Protein AF-A0A1B3XTA7-F1 (afdb_monomer_lite)

InterPro domains:
  IPR029501 Bacterial EndoU nuclease [PF14436] (72-135)

Radius of gyration: 15.56 Å; chains: 1; bounding box: 42×35×41 Å

Structure (mmCIF, N/CA/C/O backbone):
data_AF-A0A1B3XTA7-F1
#
_entry.id   AF-A0A1B3XTA7-F1
#
loop_
_atom_site.group_PDB
_atom_site.id
_atom_site.type_symbol
_atom_site.label_atom_id
_atom_site.label_alt_id
_atom_site.label_comp_id
_atom_site.label_asym_id
_atom_site.label_entity_id
_atom_site.label_seq_id
_atom_site.pdbx_PDB_ins_code
_atom_site.Cartn_x
_atom_site.Cartn_y
_atom_site.Cartn_z
_atom_site.occupancy
_atom_site.B_iso_or_equiv
_atom_site.auth_seq_id
_atom_site.auth_comp_id
_atom_site.auth_asym_id
_atom_site.auth_atom_id
_atom_site.pdbx_PDB_model_num
ATOM 1 N N . MET A 1 1 ? 0.788 -21.344 -20.421 1.00 40.59 1 MET A N 1
ATOM 2 C CA . MET A 1 1 ? 2.032 -20.801 -19.820 1.00 40.59 1 MET A CA 1
ATOM 3 C C . MET A 1 1 ? 1.679 -19.723 -18.801 1.00 40.59 1 MET A C 1
ATOM 5 O O . MET A 1 1 ? 1.160 -18.679 -19.178 1.00 40.59 1 MET A O 1
ATOM 9 N N . GLY A 1 2 ? 1.876 -19.989 -17.508 1.0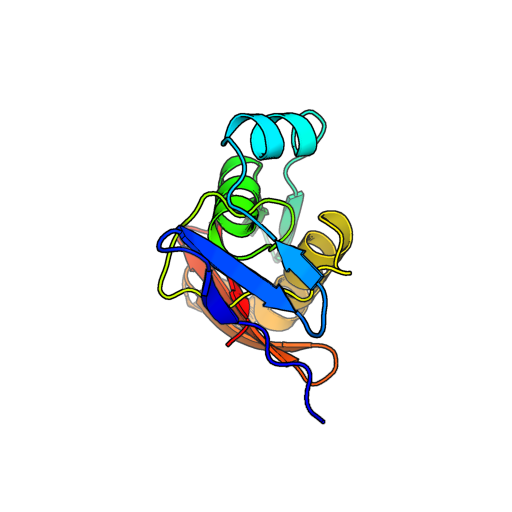0 48.78 2 GLY A N 1
ATOM 10 C CA . GLY A 1 2 ? 1.589 -19.018 -16.448 1.00 48.78 2 GLY A CA 1
ATOM 11 C C . GLY A 1 2 ? 2.576 -17.853 -16.493 1.00 48.78 2 GLY A C 1
ATOM 12 O O . GLY A 1 2 ? 3.784 -18.063 -16.583 1.00 48.78 2 GLY A O 1
ATOM 13 N N . ILE A 1 3 ? 2.079 -16.616 -16.454 1.00 60.66 3 ILE A N 1
ATOM 14 C CA . ILE A 1 3 ? 2.945 -15.437 -16.426 1.00 60.66 3 ILE A CA 1
ATOM 15 C C . ILE A 1 3 ? 3.628 -15.379 -15.054 1.00 60.66 3 ILE A C 1
ATOM 17 O O . ILE A 1 3 ? 3.025 -14.942 -14.074 1.00 60.66 3 ILE A O 1
ATOM 21 N N . VAL A 1 4 ? 4.879 -15.834 -14.982 1.00 59.88 4 VAL A N 1
ATOM 22 C CA . VAL A 1 4 ? 5.676 -15.780 -13.752 1.00 59.88 4 VAL A CA 1
ATOM 23 C C . VAL A 1 4 ? 6.111 -14.341 -13.513 1.00 59.88 4 VAL A C 1
ATOM 25 O O . VAL A 1 4 ? 6.691 -13.700 -14.391 1.00 59.88 4 VAL A O 1
ATOM 28 N N . LEU A 1 5 ? 5.817 -13.845 -12.317 1.00 76.56 5 LEU A N 1
ATOM 29 C CA . LEU A 1 5 ? 6.190 -12.518 -11.869 1.00 76.56 5 LEU A CA 1
ATOM 30 C C . LEU A 1 5 ? 7.183 -12.666 -10.713 1.00 76.56 5 LEU A C 1
ATOM 32 O O . LEU A 1 5 ? 6.791 -12.962 -9.587 1.00 76.56 5 LEU A O 1
ATOM 36 N N . ARG A 1 6 ? 8.476 -12.521 -11.011 1.00 77.12 6 ARG A N 1
ATOM 37 C CA . ARG A 1 6 ? 9.566 -12.703 -10.040 1.00 77.12 6 ARG A CA 1
ATOM 38 C C . ARG A 1 6 ? 10.726 -11.753 -10.321 1.00 77.12 6 ARG A C 1
ATOM 40 O O . ARG A 1 6 ? 10.894 -11.297 -11.457 1.00 77.12 6 ARG A O 1
ATOM 47 N N . VAL A 1 7 ? 11.523 -11.479 -9.293 1.00 80.00 7 VAL A N 1
ATOM 48 C CA . VAL A 1 7 ? 12.822 -10.815 -9.449 1.00 80.00 7 VAL A CA 1
ATOM 49 C C . VAL A 1 7 ? 13.811 -11.829 -10.037 1.00 80.00 7 VAL A C 1
ATOM 51 O O . VAL A 1 7 ? 13.849 -12.978 -9.607 1.00 80.00 7 VAL A O 1
ATOM 54 N N . VAL A 1 8 ? 14.562 -11.425 -11.059 1.00 82.25 8 VAL A N 1
ATOM 55 C CA . VAL A 1 8 ? 15.594 -12.212 -11.750 1.00 82.25 8 VAL A CA 1
ATOM 56 C C . VAL A 1 8 ? 16.848 -11.364 -11.946 1.00 82.25 8 VAL A C 1
ATOM 58 O O . VAL A 1 8 ? 16.763 -10.138 -11.996 1.00 82.25 8 VAL A O 1
ATOM 61 N N . LEU A 1 9 ? 18.006 -12.003 -12.102 1.00 82.50 9 LEU A N 1
ATOM 62 C CA . LEU A 1 9 ? 19.233 -11.330 -12.527 1.00 82.50 9 LEU A CA 1
ATOM 63 C C . LEU A 1 9 ? 19.312 -11.329 -14.059 1.00 82.50 9 LEU A C 1
ATOM 65 O O . LEU A 1 9 ? 19.175 -12.373 -14.691 1.00 82.50 9 LEU A O 1
ATOM 69 N N . ILE A 1 10 ? 19.523 -10.157 -14.659 1.00 77.38 10 ILE A N 1
ATOM 70 C CA . ILE A 1 10 ? 19.732 -9.981 -16.103 1.00 77.38 10 ILE A CA 1
ATOM 71 C C . ILE A 1 10 ? 21.034 -9.206 -16.279 1.00 77.38 10 ILE A C 1
ATOM 73 O O . ILE A 1 10 ? 21.125 -8.054 -15.851 1.00 77.38 10 ILE A O 1
ATOM 77 N N . GLY A 1 11 ? 22.055 -9.850 -16.854 1.00 77.12 11 GLY A N 1
ATOM 78 C CA . GLY A 1 11 ? 23.401 -9.270 -16.955 1.00 77.12 11 GLY A CA 1
ATOM 79 C C . GLY A 1 11 ? 23.962 -8.850 -15.589 1.00 77.12 11 GLY A C 1
ATOM 80 O O . GLY A 1 11 ? 24.468 -7.741 -15.445 1.00 77.12 11 GLY A O 1
ATOM 81 N N . GLY A 1 12 ? 23.742 -9.674 -14.555 1.00 81.81 12 GLY A N 1
ATOM 82 C CA . GLY A 1 12 ? 24.171 -9.408 -13.175 1.00 81.81 12 GLY A CA 1
ATOM 83 C C . GLY A 1 12 ? 23.349 -8.360 -12.411 1.00 81.81 12 GLY A C 1
ATOM 84 O O . GLY A 1 12 ? 23.619 -8.111 -11.240 1.00 81.81 12 GLY A O 1
ATOM 85 N N . LYS A 1 13 ? 22.328 -7.745 -13.026 1.00 84.94 13 LYS A N 1
ATOM 86 C CA . LYS A 1 13 ? 21.500 -6.707 -12.388 1.00 84.94 13 LYS A CA 1
ATOM 87 C C . LYS A 1 13 ? 20.094 -7.229 -12.079 1.00 84.94 13 LYS A C 1
ATOM 89 O O . LYS A 1 13 ? 19.486 -7.865 -12.941 1.00 84.94 13 LYS A O 1
ATOM 94 N N . PRO A 1 14 ? 19.535 -6.939 -10.890 1.00 88.06 14 PRO A N 1
ATOM 95 C CA . PRO A 1 14 ? 18.209 -7.417 -10.528 1.00 88.06 14 PRO A CA 1
ATOM 96 C C . PRO A 1 14 ? 17.125 -6.659 -11.315 1.00 88.06 14 PRO A C 1
ATOM 98 O O . PRO A 1 14 ? 17.161 -5.431 -11.449 1.00 88.06 14 PRO A O 1
ATOM 101 N N . ALA A 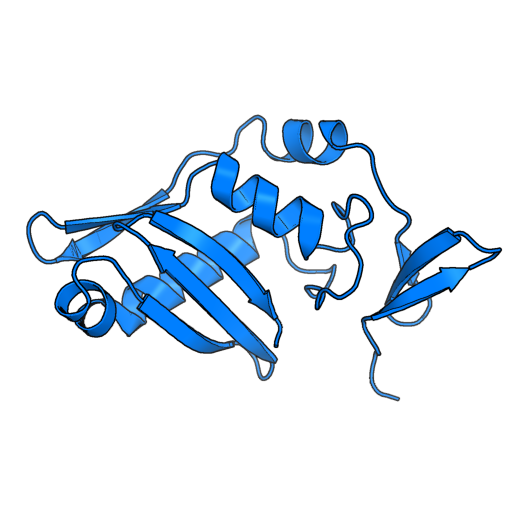1 15 ? 16.154 -7.403 -11.840 1.00 90.44 15 ALA A N 1
ATOM 102 C CA . ALA A 1 15 ? 15.035 -6.924 -12.645 1.00 90.44 15 ALA A CA 1
ATOM 103 C C . ALA A 1 15 ? 13.769 -7.746 -12.362 1.00 90.44 15 ALA A C 1
ATOM 105 O O . ALA A 1 15 ? 13.849 -8.931 -12.056 1.00 90.44 15 ALA A O 1
ATOM 106 N N . VAL A 1 16 ? 12.584 -7.152 -12.499 1.00 90.88 16 VAL A N 1
ATOM 107 C CA . VAL A 1 16 ? 11.315 -7.892 -12.411 1.00 90.88 16 VAL A CA 1
ATOM 108 C C . VAL A 1 16 ? 10.906 -8.346 -13.803 1.00 90.88 16 VAL A C 1
ATOM 110 O O . VAL A 1 16 ? 10.707 -7.516 -14.690 1.00 90.88 16 VAL A O 1
ATOM 113 N N . LYS A 1 17 ? 10.734 -9.654 -13.997 1.00 90.25 17 LYS A N 1
ATOM 114 C CA . LYS A 1 17 ? 10.216 -10.211 -15.253 1.00 90.25 17 LYS A CA 1
ATOM 115 C C . LYS A 1 17 ? 8.708 -10.440 -15.148 1.00 90.25 17 LYS A C 1
ATOM 117 O O . LYS A 1 17 ? 8.237 -10.981 -14.152 1.00 90.25 17 LYS A O 1
ATOM 122 N N . TYR A 1 18 ? 7.966 -10.034 -16.177 1.00 87.75 18 TYR A N 1
ATOM 123 C CA . TYR A 1 18 ? 6.535 -10.292 -16.351 1.00 87.75 18 TYR A CA 1
ATOM 124 C C . TYR A 1 18 ? 6.266 -10.720 -17.795 1.00 87.75 18 TYR A C 1
ATOM 126 O O . TYR A 1 18 ? 6.128 -9.885 -18.693 1.00 87.75 18 TYR A O 1
ATOM 134 N N . GLY A 1 19 ? 6.218 -12.030 -18.035 1.00 86.56 19 GLY A N 1
ATOM 135 C CA . GLY A 1 19 ? 6.155 -12.561 -19.399 1.00 86.56 19 GLY A CA 1
ATOM 136 C C . GLY A 1 19 ? 7.403 -12.145 -20.182 1.00 86.56 19 GLY A C 1
ATOM 137 O O . GLY A 1 19 ? 8.521 -12.392 -19.727 1.00 86.56 19 GLY A O 1
ATOM 138 N N . SER A 1 20 ? 7.220 -11.478 -21.322 1.00 86.62 20 SER A N 1
ATOM 139 C CA . SER A 1 20 ? 8.309 -10.891 -22.116 1.00 86.62 20 SER A CA 1
ATOM 140 C C . SER A 1 20 ? 8.788 -9.526 -21.602 1.00 86.62 20 SER A C 1
ATOM 142 O O . SER A 1 20 ? 9.858 -9.068 -21.996 1.00 86.62 20 SER A O 1
ATOM 144 N N . LYS A 1 21 ? 8.036 -8.865 -20.710 1.00 90.75 21 LYS A N 1
ATOM 145 C CA . LYS A 1 21 ? 8.395 -7.536 -20.194 1.00 90.75 21 LYS A CA 1
ATOM 146 C C . LYS A 1 21 ? 9.399 -7.635 -19.051 1.00 90.75 21 LYS A C 1
ATOM 148 O O . LYS A 1 21 ? 9.267 -8.473 -18.158 1.00 90.75 21 LYS A O 1
ATOM 153 N N . ILE A 1 22 ? 10.362 -6.718 -19.056 1.00 92.19 22 ILE A N 1
ATOM 154 C CA . ILE A 1 22 ? 11.385 -6.565 -18.022 1.00 92.19 22 ILE A CA 1
ATOM 155 C C . ILE A 1 22 ? 11.238 -5.174 -17.405 1.00 92.19 22 ILE A C 1
ATOM 157 O O . ILE A 1 22 ? 11.253 -4.172 -18.116 1.00 92.19 22 ILE A O 1
ATOM 161 N N . TYR A 1 23 ? 11.136 -5.112 -16.081 1.00 94.25 23 TYR A N 1
ATOM 162 C CA . TYR A 1 23 ? 11.138 -3.871 -15.313 1.00 94.25 23 TYR A CA 1
ATOM 163 C C . TYR A 1 23 ? 12.452 -3.764 -14.540 1.00 94.25 23 TYR A C 1
ATOM 165 O O . TYR A 1 23 ? 12.745 -4.583 -13.667 1.00 94.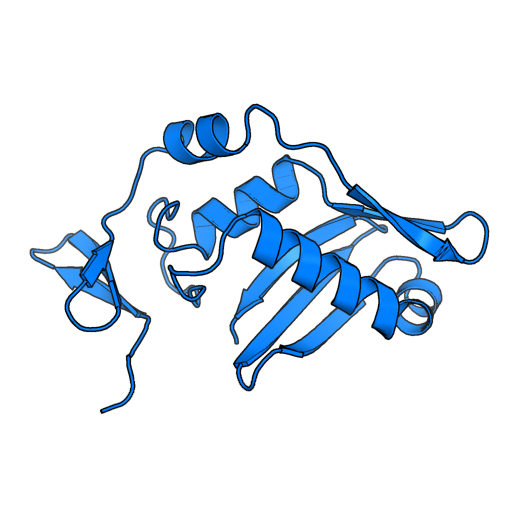25 23 TYR A O 1
ATOM 173 N N . LYS A 1 24 ? 13.262 -2.762 -14.881 1.00 94.50 24 LYS A N 1
ATOM 174 C CA . LYS A 1 24 ? 14.507 -2.448 -14.168 1.00 94.50 24 LYS A CA 1
ATOM 175 C C . LYS A 1 24 ? 14.194 -1.630 -12.914 1.00 94.50 24 LYS A C 1
ATOM 177 O O . LYS A 1 24 ? 13.137 -1.007 -12.831 1.00 94.50 24 LYS A O 1
ATOM 182 N N . LYS A 1 25 ? 15.127 -1.606 -11.957 1.00 95.19 25 LYS A N 1
ATOM 183 C CA . LYS A 1 25 ? 15.017 -0.708 -10.800 1.00 95.19 25 LYS A CA 1
ATOM 184 C C . LYS A 1 25 ? 14.894 0.750 -11.260 1.00 95.19 25 LYS A C 1
ATOM 186 O O . LYS A 1 25 ? 15.596 1.161 -12.184 1.00 95.19 25 LYS A O 1
ATOM 191 N N . VAL A 1 26 ? 14.049 1.524 -10.587 1.00 96.44 26 VAL A N 1
ATOM 192 C CA . VAL A 1 26 ? 13.894 2.968 -10.819 1.00 96.44 26 VAL A CA 1
ATOM 193 C C . VAL A 1 26 ? 14.385 3.783 -9.616 1.00 96.44 26 VAL A C 1
ATOM 195 O O . VAL A 1 26 ? 14.405 3.269 -8.494 1.00 96.44 26 VAL A O 1
ATOM 198 N N . PRO A 1 27 ? 14.771 5.059 -9.798 1.00 97.19 27 PRO A N 1
ATOM 199 C CA . PRO A 1 27 ? 15.079 5.951 -8.682 1.00 97.19 27 PRO A CA 1
ATOM 200 C C . PRO A 1 27 ? 13.860 6.189 -7.780 1.00 97.19 27 PRO A C 1
ATOM 202 O O . PRO A 1 27 ? 12.734 6.288 -8.274 1.00 97.19 27 PRO A O 1
ATOM 205 N N . LYS A 1 28 ? 14.083 6.391 -6.472 1.00 96.44 28 LYS A N 1
ATOM 206 C CA . LYS A 1 28 ? 13.019 6.726 -5.498 1.00 96.44 28 LYS A CA 1
ATOM 207 C C . LYS A 1 28 ? 12.227 7.986 -5.880 1.00 96.44 28 LYS A C 1
ATOM 209 O O . LYS A 1 28 ? 11.044 8.087 -5.557 1.00 96.44 28 LYS A O 1
ATOM 214 N N . SER A 1 29 ? 12.850 8.933 -6.588 1.00 97.44 29 SER A N 1
ATOM 215 C CA . SER A 1 29 ? 12.186 10.137 -7.107 1.00 97.44 29 SER A CA 1
ATOM 216 C C . SER A 1 29 ? 11.037 9.805 -8.062 1.00 97.44 29 SER A C 1
ATOM 218 O O . SER A 1 29 ? 10.012 10.474 -8.011 1.00 97.44 29 SER A O 1
ATOM 220 N N . THR A 1 30 ? 11.134 8.720 -8.838 1.00 97.94 30 THR A N 1
ATOM 221 C CA . THR A 1 30 ? 10.047 8.229 -9.707 1.00 97.94 30 THR A CA 1
ATOM 222 C C . THR A 1 30 ? 8.772 7.970 -8.906 1.00 97.94 30 THR A C 1
ATOM 224 O O . THR A 1 30 ? 7.679 8.356 -9.317 1.00 97.94 30 THR A O 1
ATOM 227 N N . VAL A 1 31 ? 8.910 7.359 -7.725 1.00 97.62 31 VAL A N 1
ATOM 228 C CA . VAL A 1 31 ? 7.774 7.041 -6.850 1.00 97.62 31 VAL A CA 1
ATOM 229 C C . VAL A 1 31 ? 7.257 8.292 -6.149 1.00 97.62 31 VAL A C 1
ATOM 231 O O . VAL A 1 31 ? 6.048 8.510 -6.097 1.00 97.62 31 VAL A O 1
ATOM 234 N N . THR A 1 32 ? 8.156 9.150 -5.656 1.00 97.69 32 THR A N 1
ATOM 235 C CA . THR A 1 32 ? 7.775 10.443 -5.065 1.00 97.69 32 THR A CA 1
ATOM 236 C C . THR A 1 32 ? 6.982 11.294 -6.065 1.00 97.69 32 THR A C 1
ATOM 238 O O . THR A 1 32 ? 5.930 11.823 -5.708 1.00 97.69 32 THR A O 1
ATOM 241 N N . ASN A 1 33 ? 7.423 11.355 -7.324 1.00 98.00 33 ASN A N 1
ATOM 242 C CA . ASN A 1 33 ? 6.758 12.097 -8.395 1.00 98.00 33 ASN A CA 1
ATOM 243 C C . ASN A 1 33 ? 5.394 11.489 -8.744 1.00 98.00 33 ASN A C 1
ATOM 245 O O . ASN A 1 33 ? 4.415 12.223 -8.865 1.00 98.00 33 ASN A O 1
ATOM 249 N N . ALA A 1 34 ? 5.294 10.157 -8.827 1.00 97.81 34 ALA A N 1
ATOM 250 C CA . ALA A 1 34 ? 4.018 9.468 -9.044 1.00 97.81 34 ALA A CA 1
ATOM 251 C C . ALA A 1 34 ? 3.008 9.720 -7.908 1.00 97.81 34 ALA A C 1
ATOM 253 O O . ALA A 1 34 ? 1.800 9.754 -8.138 1.00 97.81 34 ALA A O 1
ATOM 254 N N . LEU A 1 35 ? 3.498 9.945 -6.686 1.00 98.25 35 LEU A N 1
ATOM 255 C CA . LEU A 1 35 ? 2.689 10.243 -5.506 1.00 98.25 35 LEU A CA 1
ATOM 256 C C . LEU A 1 35 ? 2.593 11.740 -5.183 1.00 98.25 35 LEU A C 1
ATOM 258 O O . LEU A 1 35 ? 2.086 12.087 -4.111 1.00 98.25 35 LEU A O 1
ATOM 262 N N . LYS A 1 36 ? 3.029 12.646 -6.071 1.00 97.31 36 LYS A N 1
ATOM 263 C CA . LYS A 1 36 ? 3.037 14.098 -5.795 1.00 97.31 36 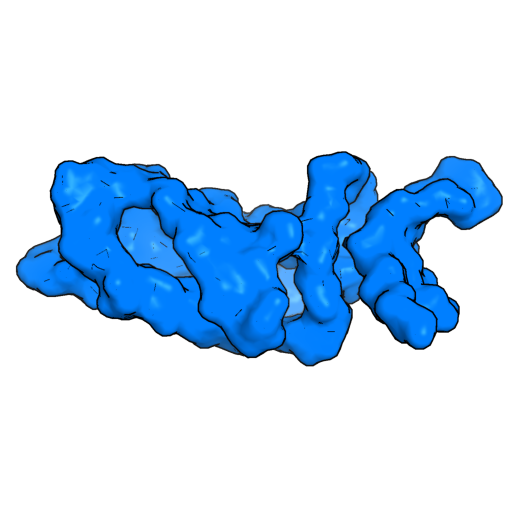LYS A CA 1
ATOM 264 C C . LYS A 1 36 ? 1.668 14.600 -5.324 1.00 97.31 36 LYS A C 1
ATOM 266 O O . LYS A 1 36 ? 1.563 15.195 -4.252 1.00 97.31 36 LYS A O 1
ATOM 271 N N . ASN A 1 37 ? 0.614 14.179 -6.022 1.00 96.38 37 ASN A N 1
ATOM 272 C CA . ASN A 1 37 ? -0.771 14.568 -5.759 1.00 96.38 37 ASN A CA 1
ATOM 273 C C . ASN A 1 37 ? -1.554 13.528 -4.945 1.00 96.38 37 ASN A C 1
ATOM 275 O O . ASN A 1 37 ? -2.755 13.695 -4.741 1.00 96.38 37 ASN A O 1
ATOM 279 N N . PHE A 1 38 ? -0.900 12.465 -4.466 1.00 97.69 38 PHE A N 1
ATOM 280 C CA . PHE A 1 38 ? -1.566 11.431 -3.680 1.00 97.69 38 PHE A CA 1
ATOM 281 C C . PHE A 1 38 ? -2.138 12.026 -2.391 1.00 97.69 38 PHE A C 1
ATOM 283 O O . PHE A 1 38 ? -1.413 12.650 -1.607 1.00 97.69 38 PHE A O 1
ATOM 290 N N . LYS A 1 39 ? -3.435 11.810 -2.173 1.00 97.00 39 LYS A N 1
ATOM 291 C CA . LYS A 1 39 ? -4.150 12.235 -0.971 1.00 97.00 39 LYS A CA 1
ATOM 292 C C . LYS A 1 39 ? -4.330 11.036 -0.054 1.00 97.00 39 LYS A C 1
ATOM 294 O O . LYS A 1 39 ? -4.793 9.985 -0.482 1.00 97.00 39 LYS A O 1
ATOM 299 N N . SER A 1 40 ? -3.972 11.208 1.214 1.00 97.56 40 SER A N 1
ATOM 300 C CA . SER A 1 40 ? -4.167 10.170 2.220 1.00 97.56 40 SER A CA 1
ATOM 301 C C . SER A 1 40 ? -5.648 9.804 2.339 1.00 97.56 40 SER A C 1
ATOM 303 O O . SER A 1 40 ? -6.514 10.680 2.370 1.00 97.56 40 SER A O 1
ATOM 305 N N . LYS A 1 41 ? -5.941 8.510 2.461 1.00 98.06 41 LYS A N 1
ATOM 306 C CA . LYS A 1 41 ? -7.297 7.988 2.629 1.00 98.06 41 LYS A CA 1
ATOM 307 C C . LYS A 1 41 ? -7.521 7.586 4.082 1.00 98.06 41 LYS A C 1
ATOM 309 O O . LYS A 1 41 ? -6.802 6.749 4.624 1.00 98.06 41 LYS A O 1
ATOM 314 N N . LYS A 1 42 ? -8.549 8.166 4.701 1.00 98.12 42 LYS A N 1
ATOM 315 C CA . LYS A 1 42 ? -9.078 7.736 6.001 1.00 98.12 42 LYS A CA 1
ATOM 316 C C . LYS A 1 42 ? -10.310 6.864 5.755 1.00 98.12 42 LYS A C 1
ATOM 318 O O . LYS A 1 42 ? -11.219 7.278 5.040 1.00 98.12 42 LYS A O 1
ATOM 323 N N . MET A 1 43 ? -10.329 5.663 6.318 1.00 98.19 43 MET A N 1
ATOM 324 C CA . MET A 1 43 ? -11.411 4.687 6.173 1.00 98.19 43 MET A CA 1
ATOM 325 C C . MET A 1 43 ? -12.076 4.495 7.531 1.00 98.19 43 MET A C 1
ATOM 327 O O . MET A 1 43 ? -11.428 4.030 8.468 1.00 98.19 43 MET A O 1
ATOM 331 N N . SER A 1 44 ? -13.349 4.871 7.655 1.00 96.81 44 SER A N 1
ATOM 332 C CA . SER A 1 44 ? -14.099 4.638 8.891 1.00 96.81 44 SER A CA 1
ATOM 333 C C . SER A 1 44 ? -14.333 3.143 9.089 1.00 96.81 44 SER A C 1
ATOM 335 O O . SER A 1 44 ? -14.784 2.449 8.171 1.00 96.81 44 SER A O 1
ATOM 337 N N . ILE A 1 45 ? -14.041 2.656 10.294 1.00 96.56 45 ILE A N 1
ATOM 338 C CA . ILE A 1 45 ? -14.328 1.273 10.693 1.00 96.56 45 ILE A CA 1
ATOM 339 C C . ILE A 1 45 ? -15.444 1.193 11.747 1.00 96.56 45 ILE A C 1
ATOM 341 O O . ILE A 1 45 ? -15.699 0.118 12.280 1.00 96.56 45 ILE A O 1
ATOM 345 N N . GLY A 1 46 ? -16.147 2.306 11.994 1.00 91.88 46 GLY A N 1
ATOM 346 C CA . GLY A 1 46 ? -17.239 2.434 12.965 1.00 91.88 46 GLY A CA 1
ATOM 347 C C . GLY A 1 46 ? -16.808 3.128 14.262 1.00 91.88 46 GLY A C 1
ATOM 348 O O . GLY A 1 46 ? -15.668 2.979 14.707 1.00 91.88 46 GLY A O 1
ATOM 349 N N . GLY A 1 47 ? -17.735 3.872 14.875 1.00 87.94 47 GLY A N 1
ATOM 350 C CA . GLY A 1 47 ? -17.439 4.761 16.004 1.00 87.94 47 GLY A CA 1
ATOM 351 C C . GLY A 1 47 ? -16.463 5.878 15.612 1.00 87.94 47 GLY A C 1
ATOM 352 O O . GLY A 1 47 ? -16.500 6.386 14.490 1.00 87.94 47 GLY A O 1
ATOM 353 N N . SER A 1 48 ? -15.549 6.233 16.517 1.00 90.44 48 SER A N 1
ATOM 354 C CA . SER A 1 48 ? -14.496 7.234 16.281 1.00 90.44 48 SER A CA 1
ATOM 355 C C . SER A 1 48 ? -13.284 6.694 15.499 1.00 90.44 48 SER A C 1
ATOM 357 O O . SER A 1 48 ? -12.513 7.485 14.941 1.00 90.44 48 SER A O 1
ATOM 359 N N . ASN A 1 49 ? -13.145 5.366 15.390 1.00 94.44 49 ASN A N 1
ATOM 360 C CA . ASN A 1 49 ? -11.972 4.692 14.831 1.00 94.44 49 ASN A CA 1
ATOM 361 C C . ASN A 1 49 ? -11.885 4.803 13.300 1.00 94.44 49 ASN A C 1
ATOM 363 O O . ASN A 1 49 ? -12.843 4.541 12.563 1.00 94.44 49 ASN A O 1
ATOM 367 N N . LYS A 1 50 ? -10.689 5.141 12.804 1.00 97.94 50 LYS A N 1
ATOM 368 C CA . LYS A 1 50 ? -10.396 5.290 11.371 1.00 97.94 50 LYS A CA 1
ATOM 369 C C . LYS A 1 50 ? -9.059 4.649 11.034 1.00 97.94 50 LYS A C 1
ATOM 371 O O . LYS A 1 50 ? -8.086 4.882 11.737 1.00 97.94 50 LYS A O 1
ATOM 376 N N . VAL A 1 51 ? -8.997 3.917 9.925 1.00 98.62 51 VAL A N 1
ATOM 377 C CA . VAL A 1 51 ? -7.740 3.399 9.372 1.00 98.62 51 VAL A CA 1
ATOM 378 C C . VAL A 1 51 ? -7.166 4.390 8.363 1.00 98.62 51 VAL A C 1
ATOM 380 O O . VAL A 1 51 ? -7.886 4.867 7.484 1.00 98.62 51 VAL A O 1
ATOM 383 N N . LEU A 1 52 ? -5.872 4.685 8.464 1.00 98.69 52 LEU A N 1
ATOM 384 C CA . LEU A 1 52 ? -5.158 5.616 7.596 1.00 98.69 52 LEU A CA 1
ATOM 385 C C . LEU A 1 52 ? -4.276 4.879 6.579 1.00 98.69 52 LEU A C 1
ATOM 387 O O . LEU A 1 52 ? -3.358 4.149 6.953 1.00 98.69 52 LEU A O 1
ATOM 391 N N . LEU A 1 53 ? -4.505 5.150 5.296 1.00 98.75 53 LEU A N 1
ATOM 392 C CA . LEU A 1 53 ? -3.547 4.921 4.217 1.00 98.75 53 LEU A CA 1
ATOM 393 C C . LEU A 1 53 ? -2.962 6.274 3.814 1.00 98.75 53 LEU A C 1
ATOM 395 O O . LEU A 1 53 ? -3.660 7.103 3.233 1.00 98.75 53 LEU A O 1
ATOM 399 N N . ASP A 1 54 ? -1.696 6.515 4.127 1.00 98.31 54 ASP A N 1
ATOM 400 C CA . ASP A 1 54 ? -1.031 7.769 3.793 1.00 98.31 54 ASP A CA 1
ATOM 401 C C . ASP A 1 54 ? -0.005 7.616 2.663 1.00 98.31 54 ASP A C 1
ATOM 403 O O . ASP A 1 54 ? 0.264 6.520 2.162 1.00 98.31 54 ASP A O 1
ATOM 407 N N . LYS A 1 55 ? 0.577 8.748 2.253 1.00 98.19 55 LYS A N 1
ATOM 408 C CA . LYS A 1 55 ? 1.558 8.796 1.163 1.00 98.19 55 LYS A CA 1
ATOM 409 C C . LYS A 1 55 ? 2.790 7.929 1.444 1.00 98.19 55 LYS A C 1
ATOM 411 O O . LYS A 1 55 ? 3.289 7.286 0.528 1.00 98.19 55 LYS A O 1
ATOM 416 N N . SER A 1 56 ? 3.269 7.892 2.689 1.00 98.00 56 SER A N 1
ATOM 417 C CA . SER A 1 56 ? 4.444 7.096 3.069 1.00 98.00 56 SER A CA 1
ATOM 418 C C . SER A 1 56 ? 4.171 5.590 2.966 1.00 98.00 56 SER A C 1
ATOM 420 O O . SER A 1 56 ? 4.970 4.858 2.380 1.00 98.00 56 SER A O 1
ATOM 422 N N . ALA A 1 57 ? 3.005 5.130 3.430 1.00 98.31 57 ALA A N 1
ATOM 423 C CA . ALA A 1 57 ? 2.586 3.740 3.273 1.00 98.31 57 ALA A CA 1
ATOM 424 C C . ALA A 1 57 ? 2.433 3.353 1.794 1.00 98.31 57 ALA A C 1
ATOM 426 O O . ALA A 1 57 ? 2.952 2.320 1.372 1.00 98.31 57 ALA A O 1
ATOM 427 N N . MET A 1 58 ? 1.791 4.200 0.980 1.00 98.62 58 MET A N 1
ATOM 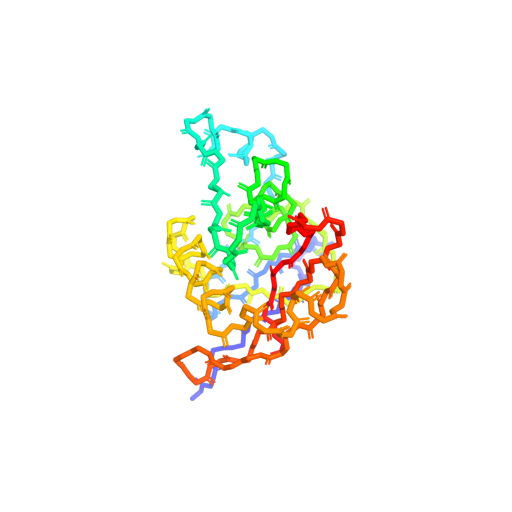428 C CA . MET A 1 58 ? 1.679 3.943 -0.460 1.00 98.62 58 MET A CA 1
ATOM 429 C C . MET A 1 58 ? 3.056 3.926 -1.139 1.00 98.62 58 MET A C 1
ATOM 431 O O . MET A 1 58 ? 3.338 3.030 -1.930 1.00 98.62 58 MET A O 1
ATOM 435 N N . LYS A 1 59 ? 3.956 4.850 -0.786 1.00 98.44 59 LYS A N 1
ATOM 436 C CA . LYS A 1 59 ? 5.336 4.866 -1.294 1.00 98.44 59 LYS A CA 1
ATOM 437 C C . LYS A 1 59 ? 6.051 3.549 -1.004 1.00 98.44 59 LYS A C 1
ATOM 439 O O . LYS A 1 59 ? 6.600 2.950 -1.923 1.00 98.44 59 LYS A O 1
ATOM 444 N N . HIS A 1 60 ? 5.971 3.062 0.233 1.00 97.94 60 HIS A N 1
ATOM 445 C CA . HIS A 1 60 ? 6.544 1.774 0.625 1.00 97.94 60 HIS A CA 1
ATOM 446 C C . HIS A 1 60 ? 6.002 0.614 -0.222 1.00 97.94 60 HIS A C 1
ATOM 448 O O . HIS A 1 60 ? 6.774 -0.217 -0.700 1.00 97.94 60 HIS A O 1
ATOM 454 N N . ILE A 1 61 ? 4.682 0.566 -0.419 1.00 98.44 61 ILE A N 1
ATOM 455 C CA . ILE A 1 61 ? 4.012 -0.461 -1.226 1.00 98.44 61 ILE A CA 1
ATOM 456 C C . ILE A 1 61 ? 4.548 -0.446 -2.665 1.00 98.44 61 ILE A C 1
ATOM 458 O O . ILE A 1 61 ? 4.934 -1.489 -3.195 1.00 98.44 61 ILE A O 1
ATOM 462 N N . LEU A 1 62 ? 4.630 0.732 -3.287 1.00 98.38 62 LEU A N 1
ATOM 463 C CA . LEU A 1 62 ? 5.068 0.868 -4.676 1.00 98.38 62 LEU A CA 1
ATOM 464 C C . LEU A 1 62 ? 6.556 0.547 -4.860 1.00 98.38 62 LEU A C 1
ATOM 466 O O . LEU A 1 62 ? 6.898 -0.229 -5.751 1.00 98.38 62 LEU A O 1
ATOM 470 N N . GLU A 1 63 ? 7.425 1.082 -3.998 1.00 97.88 63 GLU A N 1
ATOM 471 C CA . GLU A 1 63 ? 8.881 0.891 -4.082 1.00 97.88 63 GLU A CA 1
ATOM 472 C C . GLU A 1 63 ? 9.295 -0.580 -3.972 1.00 97.88 63 GLU A C 1
ATOM 474 O O . GLU A 1 63 ? 10.305 -0.987 -4.553 1.00 97.88 63 GLU A O 1
ATOM 479 N N . ARG A 1 64 ? 8.533 -1.375 -3.214 1.00 96.88 64 ARG A N 1
ATOM 480 C CA . ARG A 1 64 ? 8.892 -2.759 -2.879 1.00 96.88 64 ARG A CA 1
ATOM 481 C C . ARG A 1 64 ? 8.153 -3.803 -3.698 1.00 96.88 64 ARG A C 1
ATOM 483 O O . ARG A 1 64 ? 8.720 -4.860 -3.947 1.00 96.88 64 ARG A O 1
ATOM 490 N N . HIS A 1 65 ? 6.919 -3.516 -4.105 1.00 96.75 65 HIS A N 1
ATOM 491 C CA . HIS A 1 65 ? 6.031 -4.532 -4.663 1.00 96.75 65 HIS A CA 1
ATOM 492 C C . HIS A 1 65 ? 5.468 -4.174 -6.035 1.00 96.75 65 HIS A C 1
ATOM 494 O O . HIS A 1 65 ? 4.851 -5.033 -6.650 1.00 96.75 65 HIS A O 1
ATOM 500 N N . HIS A 1 66 ? 5.625 -2.953 -6.557 1.00 97.19 66 HIS A N 1
ATOM 501 C CA . HIS A 1 66 ? 5.043 -2.605 -7.855 1.00 97.19 66 HIS A CA 1
ATOM 502 C C . HIS A 1 66 ? 6.102 -2.544 -8.966 1.00 97.19 66 HIS A C 1
ATOM 504 O O . HIS A 1 66 ? 6.940 -1.646 -8.925 1.00 97.19 66 HIS A O 1
ATOM 510 N N . PRO A 1 67 ? 6.049 -3.387 -10.022 1.00 96.25 67 PRO A N 1
ATOM 511 C CA . PRO A 1 67 ? 7.131 -3.467 -11.011 1.00 96.25 67 PRO A CA 1
ATOM 512 C C . PRO A 1 67 ? 7.495 -2.132 -11.676 1.00 96.25 67 PRO A C 1
ATOM 514 O O . PRO A 1 67 ? 8.669 -1.852 -11.877 1.00 96.25 67 PRO A O 1
ATOM 517 N N . LYS A 1 68 ? 6.512 -1.263 -11.964 1.00 97.00 68 LYS A N 1
ATOM 518 C CA . LYS A 1 68 ? 6.765 0.066 -12.568 1.00 97.00 68 LYS A CA 1
ATOM 519 C C . LYS A 1 68 ? 7.479 1.061 -11.642 1.00 97.00 68 LYS A C 1
ATOM 521 O O . LYS A 1 68 ? 8.029 2.041 -12.124 1.00 97.00 68 LYS A O 1
ATOM 526 N N . TYR A 1 69 ? 7.417 0.842 -10.331 1.00 97.94 69 TYR A N 1
ATOM 527 C CA . TYR A 1 69 ? 7.929 1.758 -9.305 1.00 97.94 69 TYR A CA 1
ATOM 528 C C . TYR A 1 69 ? 9.004 1.103 -8.435 1.00 97.94 69 TYR A C 1
ATOM 530 O O . TYR A 1 69 ? 9.436 1.677 -7.440 1.00 97.94 69 TYR A O 1
ATOM 538 N N . TRP A 1 70 ? 9.418 -0.109 -8.795 1.00 97.50 70 TRP A N 1
ATOM 539 C CA . TRP A 1 70 ? 10.281 -0.932 -7.978 1.00 97.50 70 TRP A CA 1
ATOM 540 C C . TRP A 1 70 ? 11.692 -0.355 -7.910 1.00 97.50 70 TRP A C 1
ATOM 542 O O . TRP A 1 70 ? 12.322 -0.086 -8.932 1.00 97.50 70 TRP A O 1
ATOM 552 N N . THR A 1 71 ? 12.214 -0.193 -6.699 1.00 96.19 71 THR A N 1
ATOM 553 C CA . THR A 1 71 ? 13.509 0.465 -6.463 1.00 96.19 71 THR A CA 1
ATOM 554 C C . THR A 1 71 ? 14.656 -0.517 -6.224 1.00 96.19 71 THR A C 1
ATOM 556 O O . THR A 1 71 ? 15.767 -0.101 -5.904 1.00 96.19 71 THR A O 1
ATOM 559 N N . GLY A 1 72 ? 14.419 -1.818 -6.431 1.00 93.25 72 GLY A N 1
ATOM 560 C CA . GLY A 1 72 ? 15.451 -2.856 -6.339 1.00 93.25 72 GLY A CA 1
ATOM 561 C C . GLY A 1 72 ? 15.368 -3.755 -5.103 1.00 93.25 72 GLY A C 1
ATOM 562 O O . GLY A 1 72 ? 16.254 -4.581 -4.913 1.00 93.25 72 GLY A O 1
ATOM 563 N N . TYR A 1 73 ? 14.330 -3.626 -4.267 1.00 91.12 73 TYR A N 1
ATOM 564 C CA . TYR A 1 73 ? 14.113 -4.526 -3.129 1.00 91.12 73 TYR A CA 1
ATOM 565 C C . TYR A 1 73 ? 13.901 -5.973 -3.595 1.00 91.12 73 TYR A C 1
ATOM 567 O O . TYR A 1 73 ? 12.924 -6.272 -4.282 1.00 91.12 73 TYR A O 1
ATOM 575 N N . GLN A 1 74 ? 14.813 -6.859 -3.210 1.00 88.19 74 GLN A N 1
ATOM 576 C CA . GLN A 1 74 ? 14.772 -8.280 -3.549 1.00 88.19 74 GLN A CA 1
ATOM 577 C C . GLN A 1 74 ? 13.913 -9.058 -2.538 1.00 88.19 74 GLN A C 1
ATOM 579 O O . GLN A 1 74 ? 13.476 -8.502 -1.524 1.00 88.19 74 GLN A O 1
ATOM 584 N N . ASP A 1 75 ? 13.606 -10.318 -2.851 1.00 85.62 75 ASP A N 1
ATOM 585 C CA . ASP A 1 75 ? 12.815 -11.221 -1.996 1.00 85.62 75 ASP A CA 1
ATOM 586 C C . ASP A 1 75 ? 11.432 -10.664 -1.630 1.00 85.62 75 ASP A C 1
ATOM 588 O O . ASP A 1 75 ? 10.943 -10.757 -0.495 1.00 85.62 75 ASP A O 1
ATOM 592 N N . LYS A 1 76 ? 10.804 -10.010 -2.613 1.00 89.88 76 LYS A N 1
ATOM 593 C CA . LYS A 1 76 ? 9.435 -9.502 -2.543 1.00 89.88 76 LYS A CA 1
ATOM 594 C C . LYS A 1 76 ? 8.602 -10.079 -3.672 1.00 89.88 76 LYS A C 1
ATOM 596 O O . LYS A 1 76 ? 9.049 -10.221 -4.809 1.00 89.88 76 LYS A O 1
ATOM 601 N N . THR A 1 77 ? 7.351 -10.357 -3.348 1.00 92.88 77 THR A N 1
ATOM 602 C CA . THR A 1 77 ? 6.304 -10.622 -4.326 1.00 92.88 77 THR A CA 1
ATOM 603 C C . THR A 1 77 ? 5.882 -9.323 -4.998 1.00 92.88 77 THR A C 1
ATOM 605 O O . THR A 1 77 ? 5.906 -8.245 -4.398 1.00 92.88 77 THR A O 1
ATOM 608 N N . MET A 1 78 ? 5.487 -9.431 -6.261 1.00 94.50 78 MET A N 1
ATOM 609 C CA . MET A 1 78 ? 5.226 -8.280 -7.113 1.00 94.50 78 MET A CA 1
ATOM 610 C C . MET A 1 78 ? 3.751 -8.200 -7.504 1.00 94.50 78 MET A C 1
ATOM 612 O O . MET A 1 78 ? 3.093 -9.210 -7.749 1.00 94.50 78 MET A O 1
ATOM 616 N N . PHE A 1 79 ? 3.212 -6.989 -7.576 1.00 95.88 79 PHE A N 1
ATOM 617 C CA . PHE A 1 79 ? 1.898 -6.702 -8.132 1.00 95.88 79 PHE A CA 1
ATOM 618 C C . PHE A 1 79 ? 1.894 -6.940 -9.636 1.00 95.88 79 PHE A C 1
ATOM 620 O O . PHE A 1 79 ? 2.889 -6.728 -10.327 1.00 95.88 79 PHE A O 1
ATOM 627 N N . ASN A 1 80 ? 0.724 -7.295 -10.168 1.00 93.56 80 ASN A N 1
ATOM 628 C CA . A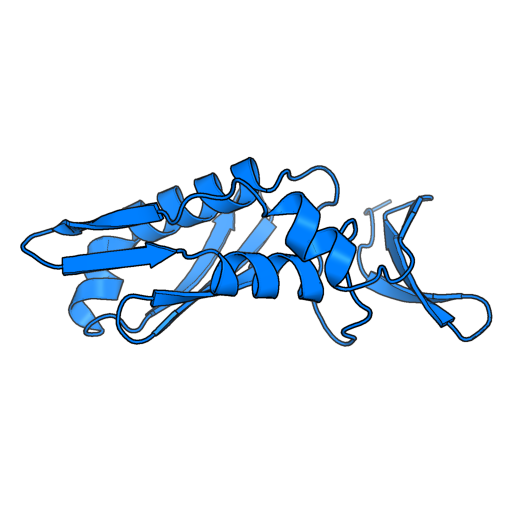SN A 1 80 ? 0.510 -7.231 -11.607 1.00 93.56 80 ASN A CA 1
ATOM 629 C C . ASN A 1 80 ? 0.818 -5.797 -12.091 1.00 93.56 80 ASN A C 1
ATOM 631 O O . ASN A 1 80 ? 0.165 -4.872 -11.608 1.00 93.56 80 ASN A O 1
ATOM 635 N N . PRO A 1 81 ? 1.747 -5.589 -13.045 1.00 94.50 81 PRO A N 1
ATOM 636 C CA . PRO A 1 81 ? 2.144 -4.248 -13.487 1.00 94.50 81 PRO A CA 1
ATOM 637 C C . PRO A 1 81 ? 1.023 -3.457 -14.179 1.00 94.50 81 PRO A C 1
ATOM 639 O O . PRO A 1 81 ? 1.195 -2.268 -14.470 1.00 94.50 81 PRO A O 1
ATOM 642 N N . LYS A 1 82 ? -0.103 -4.112 -14.493 1.00 93.94 82 LYS A N 1
ATOM 643 C CA . LYS A 1 82 ? -1.318 -3.467 -14.999 1.00 93.94 82 LYS A CA 1
ATOM 644 C C . LYS A 1 82 ? -2.097 -2.713 -13.916 1.00 93.94 82 LYS A C 1
ATOM 646 O O . LYS A 1 82 ? -2.864 -1.834 -14.280 1.00 93.94 82 LYS A O 1
ATOM 651 N N . LEU A 1 83 ? -1.903 -3.026 -12.632 1.00 96.31 83 LEU A N 1
ATOM 652 C CA . LEU A 1 83 ? -2.580 -2.315 -11.547 1.00 96.31 83 LEU A CA 1
ATOM 653 C C . LEU A 1 83 ? -2.064 -0.877 -11.461 1.00 96.31 83 LEU A C 1
ATOM 655 O O . LEU A 1 83 ? -0.860 -0.625 -11.478 1.00 96.31 83 LEU A O 1
ATOM 659 N N . SER A 1 84 ? -2.980 0.077 -11.386 1.00 97.50 84 SER A N 1
ATOM 660 C CA . SER A 1 84 ? -2.664 1.469 -11.093 1.00 97.50 84 SER A CA 1
ATOM 661 C C . SER A 1 84 ? -2.529 1.695 -9.583 1.00 97.50 84 SER A C 1
ATOM 663 O O . SER A 1 84 ? -2.952 0.881 -8.760 1.00 97.50 84 SER A O 1
ATOM 665 N N . ILE A 1 85 ? -1.978 2.851 -9.199 1.00 98.12 85 ILE A N 1
ATOM 666 C CA . ILE A 1 85 ? -1.950 3.293 -7.795 1.00 98.12 85 ILE A CA 1
ATOM 667 C C . ILE A 1 85 ? -3.380 3.363 -7.227 1.00 98.12 85 ILE A C 1
ATOM 669 O O . ILE A 1 85 ? -3.606 2.993 -6.074 1.00 98.12 85 ILE A O 1
ATOM 673 N N . ASN A 1 86 ? -4.350 3.789 -8.045 1.00 97.75 86 ASN A N 1
ATOM 674 C CA . ASN A 1 86 ? -5.750 3.868 -7.641 1.00 97.75 86 ASN A CA 1
ATOM 675 C C . ASN A 1 86 ? -6.375 2.480 -7.453 1.00 97.75 86 ASN A C 1
ATOM 677 O O . ASN A 1 86 ? -7.093 2.276 -6.479 1.00 97.75 86 ASN A O 1
ATOM 681 N N . ASP A 1 87 ? -6.053 1.508 -8.311 1.00 98.00 87 ASP A N 1
ATOM 682 C CA . ASP A 1 87 ? -6.525 0.126 -8.140 1.00 98.00 87 ASP A CA 1
ATOM 683 C C . ASP A 1 87 ? -6.038 -0.451 -6.812 1.00 98.00 87 ASP A C 1
ATOM 685 O O . ASP A 1 87 ? -6.826 -0.994 -6.040 1.00 98.00 87 ASP A O 1
ATOM 689 N N . ILE A 1 88 ? -4.753 -0.260 -6.497 1.00 98.25 88 ILE A N 1
ATOM 690 C CA . ILE A 1 88 ? -4.161 -0.696 -5.226 1.00 98.25 88 ILE A CA 1
ATOM 691 C C . ILE A 1 88 ? -4.858 -0.016 -4.040 1.00 98.25 88 ILE A C 1
ATOM 693 O O . ILE A 1 88 ? -5.215 -0.685 -3.069 1.00 98.25 88 ILE A O 1
ATOM 697 N N . GLN A 1 89 ? -5.096 1.297 -4.114 1.00 98.44 89 GLN A N 1
ATOM 698 C CA . GLN A 1 89 ? -5.838 2.024 -3.083 1.00 98.44 89 GLN A CA 1
ATOM 699 C C . GLN A 1 89 ? -7.260 1.469 -2.904 1.00 98.44 89 GLN A C 1
ATOM 701 O O . GLN A 1 89 ? -7.683 1.229 -1.773 1.00 98.44 89 GLN A O 1
ATOM 706 N N . ASN A 1 90 ? -7.989 1.234 -3.994 1.00 97.94 90 ASN A N 1
ATOM 707 C CA . ASN A 1 90 ? -9.361 0.725 -3.956 1.00 97.94 90 ASN A CA 1
ATOM 708 C C . ASN A 1 90 ? -9.426 -0.699 -3.392 1.00 97.94 90 ASN A C 1
ATOM 710 O O . ASN A 1 90 ? -10.320 -1.011 -2.603 1.00 97.94 90 ASN A O 1
ATOM 714 N N . MET A 1 91 ? -8.443 -1.543 -3.719 1.00 98.12 91 MET A N 1
ATOM 715 C CA . MET A 1 91 ? -8.288 -2.861 -3.102 1.00 98.12 91 MET A CA 1
ATOM 716 C C . MET A 1 91 ? -8.123 -2.738 -1.586 1.00 98.12 91 MET A C 1
ATOM 718 O O . MET A 1 91 ? -8.844 -3.405 -0.848 1.00 98.12 91 MET A O 1
ATOM 722 N N . ILE A 1 92 ? -7.237 -1.855 -1.109 1.00 98.50 92 ILE A N 1
ATOM 723 C CA . ILE A 1 92 ? -7.039 -1.618 0.329 1.00 98.50 92 ILE A CA 1
ATOM 724 C C . ILE A 1 92 ? -8.343 -1.156 0.989 1.00 98.50 92 ILE A C 1
ATOM 726 O O . ILE A 1 92 ? -8.716 -1.704 2.026 1.00 98.50 92 ILE A O 1
ATOM 730 N N . VAL A 1 93 ? -9.064 -0.207 0.379 1.00 98.31 93 VAL A N 1
ATOM 731 C CA . VAL A 1 93 ? -10.355 0.288 0.893 1.00 98.31 93 VAL A CA 1
ATOM 732 C C . VAL A 1 93 ? -11.365 -0.847 1.049 1.00 98.31 93 VAL A C 1
ATOM 734 O O . VAL A 1 93 ? -11.974 -0.976 2.112 1.00 98.31 93 VAL A O 1
ATOM 737 N N . LYS A 1 94 ? -11.503 -1.704 0.033 1.00 97.88 94 LYS A N 1
ATOM 738 C CA . LYS A 1 94 ? -12.402 -2.866 0.077 1.00 97.88 94 LYS A CA 1
ATOM 739 C C . LYS A 1 94 ? -11.998 -3.849 1.179 1.00 97.88 94 LYS A C 1
ATOM 741 O O . LYS A 1 94 ? -12.846 -4.305 1.940 1.00 97.88 94 LYS A O 1
ATOM 746 N N . ILE A 1 95 ? -10.703 -4.141 1.309 1.00 98.06 95 ILE A N 1
ATOM 747 C CA . ILE A 1 95 ? -10.188 -5.068 2.327 1.00 98.06 95 ILE A CA 1
ATOM 748 C C . ILE A 1 95 ? -10.454 -4.529 3.734 1.00 98.06 95 ILE A C 1
ATOM 750 O O . ILE A 1 95 ? -10.985 -5.261 4.566 1.00 98.06 95 ILE A O 1
ATOM 754 N N . VAL A 1 96 ? -10.141 -3.258 4.000 1.00 98.38 96 VAL A N 1
ATOM 755 C CA . VAL A 1 96 ? -10.431 -2.616 5.293 1.00 98.38 96 VAL A CA 1
ATOM 756 C C . VAL A 1 96 ? -11.933 -2.626 5.571 1.00 98.38 96 VAL A C 1
ATOM 758 O O . VAL A 1 96 ? -12.345 -2.981 6.674 1.00 98.38 96 VAL A O 1
ATOM 761 N N . GLY A 1 97 ? -12.751 -2.302 4.566 1.00 97.81 97 GLY A N 1
ATOM 762 C CA . GLY A 1 97 ? -14.209 -2.313 4.664 1.00 97.81 97 GLY A CA 1
ATOM 763 C C . GLY A 1 97 ? -14.784 -3.677 5.051 1.00 97.81 97 GLY A C 1
ATOM 764 O O . GLY A 1 97 ? -15.664 -3.739 5.907 1.00 97.81 97 GLY A O 1
ATOM 765 N N . ASN A 1 98 ? -14.233 -4.756 4.499 1.00 97.69 98 ASN A N 1
ATOM 766 C CA . ASN A 1 98 ? -14.666 -6.128 4.778 1.00 97.69 98 ASN A CA 1
ATOM 767 C C . ASN A 1 98 ? -14.115 -6.690 6.100 1.00 97.69 98 ASN A C 1
ATOM 769 O O . ASN A 1 98 ? -14.567 -7.733 6.554 1.00 97.69 98 ASN A O 1
ATOM 773 N N . ASN A 1 99 ? -13.130 -6.031 6.718 1.00 98.00 99 ASN A N 1
ATOM 774 C CA . ASN A 1 99 ? -12.428 -6.537 7.905 1.00 98.00 99 ASN A CA 1
ATOM 775 C C . ASN A 1 99 ? -12.525 -5.584 9.109 1.00 98.00 99 ASN A C 1
ATOM 777 O O . ASN A 1 99 ? -11.722 -5.678 10.037 1.00 98.00 99 ASN A O 1
ATOM 781 N N . LYS A 1 100 ? -13.512 -4.674 9.122 1.00 97.81 100 LYS A N 1
ATOM 782 C CA . LYS A 1 100 ? -13.698 -3.664 10.184 1.00 97.81 100 LYS A CA 1
ATOM 783 C C . LYS A 1 100 ? -13.680 -4.274 11.587 1.00 97.81 100 LYS A C 1
ATOM 785 O O . LYS A 1 100 ? -12.953 -3.782 12.445 1.00 97.81 100 LYS A O 1
ATOM 790 N N . ALA A 1 101 ? -14.432 -5.357 11.802 1.00 96.88 101 ALA A N 1
ATOM 791 C CA . ALA A 1 101 ? -14.532 -6.028 13.098 1.00 96.88 101 ALA A CA 1
ATOM 792 C C . ALA A 1 101 ? -13.168 -6.539 13.588 1.00 96.88 101 ALA A C 1
ATOM 794 O O . ALA A 1 101 ? -12.763 -6.208 14.698 1.00 96.88 101 ALA A O 1
ATOM 795 N N . LYS A 1 102 ? -12.418 -7.235 12.722 1.00 97.44 102 LYS A N 1
ATOM 796 C CA . LYS A 1 102 ? -11.072 -7.747 13.025 1.00 97.44 102 LYS A CA 1
ATOM 797 C C . LYS A 1 102 ? -10.087 -6.631 13.382 1.00 97.44 102 LYS A C 1
ATOM 799 O O . LYS A 1 102 ? -9.272 -6.778 14.285 1.00 97.44 102 LYS A O 1
ATOM 804 N N . ILE A 1 103 ? -10.154 -5.507 12.669 1.00 98.00 103 ILE A N 1
ATOM 805 C CA . ILE A 1 103 ? -9.277 -4.356 12.927 1.00 98.00 103 ILE A CA 1
ATOM 806 C C . ILE A 1 103 ? -9.622 -3.705 14.270 1.00 98.00 103 ILE A C 1
ATOM 808 O O . ILE A 1 103 ? -8.720 -3.309 15.007 1.00 98.00 103 ILE A O 1
ATOM 812 N N . LYS A 1 104 ? -10.916 -3.598 14.597 1.00 96.19 104 LYS A N 1
ATOM 813 C CA . LYS A 1 104 ? -11.374 -3.064 15.885 1.00 96.19 104 LYS A CA 1
ATOM 814 C C . LYS A 1 104 ? -10.978 -3.972 17.046 1.00 96.19 104 LYS A C 1
ATOM 816 O O . LYS A 1 104 ? -10.434 -3.468 18.021 1.00 96.19 104 LYS A O 1
ATOM 821 N N . SER A 1 105 ? -11.210 -5.280 16.936 1.00 96.12 105 SER A N 1
ATOM 822 C CA . SER A 1 105 ? -10.875 -6.237 17.999 1.00 96.12 105 SER A CA 1
ATOM 823 C C . SER A 1 105 ? -9.369 -6.303 18.261 1.00 96.12 105 SER A C 1
ATOM 825 O O . SER A 1 105 ? -8.954 -6.494 19.395 1.00 96.12 105 SER A O 1
ATOM 827 N N . GLY A 1 106 ? -8.543 -6.084 17.233 1.00 97.00 106 GLY A N 1
ATOM 828 C CA . GLY A 1 106 ? -7.089 -5.975 17.364 1.00 97.00 106 GLY A CA 1
ATOM 829 C C . GLY A 1 106 ? -6.581 -4.591 17.782 1.00 97.00 106 GLY A C 1
ATOM 830 O O . GLY A 1 106 ? -5.393 -4.324 17.627 1.00 97.00 106 GLY A O 1
ATOM 831 N N . ASN A 1 107 ? -7.451 -3.677 18.228 1.00 96.31 107 ASN A N 1
ATOM 832 C CA . ASN A 1 107 ? -7.108 -2.295 18.586 1.00 96.31 107 ASN A CA 1
ATOM 833 C C . ASN A 1 107 ? -6.236 -1.585 17.524 1.00 96.31 107 ASN A C 1
ATOM 835 O O . ASN A 1 107 ? -5.186 -0.999 17.804 1.00 96.31 107 ASN A O 1
ATOM 839 N N . GLY A 1 108 ? -6.641 -1.690 16.255 1.00 96.12 108 GLY A N 1
ATOM 840 C CA . GLY A 1 108 ? -5.925 -1.081 15.135 1.00 96.12 108 GLY A CA 1
ATOM 841 C C . GLY A 1 108 ? -4.706 -1.868 14.653 1.00 96.12 108 GLY A C 1
ATOM 842 O O . GLY A 1 108 ? -3.977 -1.370 13.789 1.00 96.12 108 GLY A O 1
ATOM 843 N N . TYR A 1 109 ? -4.477 -3.075 15.170 1.00 98.31 109 TYR A N 1
ATOM 844 C CA . TYR A 1 109 ? -3.584 -4.069 14.587 1.00 98.31 109 TYR A CA 1
ATOM 845 C C . TYR A 1 109 ? -4.386 -5.134 13.834 1.00 98.31 109 TYR A C 1
ATOM 847 O O . TYR A 1 109 ? -5.374 -5.661 14.339 1.00 98.31 109 TYR A O 1
ATOM 855 N N . ALA A 1 110 ? -3.960 -5.463 12.615 1.00 98.25 110 ALA A N 1
ATOM 856 C CA . ALA A 1 110 ? -4.488 -6.605 11.880 1.00 98.25 110 ALA A CA 1
ATOM 857 C C . ALA A 1 110 ? -3.525 -7.047 10.777 1.00 98.25 110 ALA A C 1
ATOM 859 O O . ALA A 1 110 ? -3.009 -6.225 10.016 1.00 98.25 110 ALA A O 1
ATOM 860 N N . GLU A 1 111 ? -3.383 -8.361 10.621 1.00 98.31 111 GLU A N 1
ATOM 861 C CA . GLU A 1 111 ? -2.859 -8.978 9.405 1.00 98.31 111 GLU A CA 1
ATOM 862 C C . GLU A 1 111 ? -3.994 -9.700 8.681 1.00 98.31 111 GLU A C 1
ATOM 864 O O . GLU A 1 111 ? -4.659 -10.593 9.221 1.00 98.31 111 GLU A O 1
ATOM 869 N N . ILE A 1 112 ? -4.264 -9.270 7.454 1.00 98.38 112 ILE A N 1
ATOM 870 C CA . ILE A 1 112 ? -5.399 -9.739 6.664 1.00 98.38 112 ILE A CA 1
ATOM 871 C C . ILE A 1 112 ? -4.848 -10.415 5.416 1.00 98.38 112 ILE A C 1
ATOM 873 O O . ILE A 1 112 ? -4.327 -9.748 4.523 1.00 98.38 112 ILE A O 1
ATOM 877 N N . ASN A 1 113 ? -4.968 -11.741 5.360 1.00 97.81 113 ASN A N 1
ATOM 878 C CA . ASN A 1 113 ? -4.783 -12.494 4.125 1.00 97.81 113 ASN A CA 1
ATOM 879 C C . ASN A 1 113 ? -6.118 -12.505 3.378 1.00 97.81 113 ASN A C 1
ATOM 881 O O . ASN A 1 113 ? -7.153 -12.794 3.975 1.00 97.81 113 ASN A O 1
ATOM 885 N N . THR A 1 114 ? -6.107 -12.181 2.093 1.00 96.25 114 THR A N 1
ATOM 886 C CA . THR A 1 114 ? -7.327 -12.118 1.283 1.00 96.25 114 THR A CA 1
ATOM 887 C C . THR A 1 114 ? -7.053 -12.555 -0.148 1.00 96.25 114 THR A C 1
ATOM 889 O O . THR A 1 114 ? -5.901 -12.583 -0.581 1.00 96.25 114 THR A O 1
ATOM 892 N N . THR A 1 115 ? -8.116 -12.845 -0.890 1.00 95.19 115 THR A N 1
ATOM 893 C CA . THR A 1 115 ? -8.061 -13.116 -2.324 1.00 95.19 115 THR A CA 1
ATOM 894 C C . THR A 1 115 ? -8.834 -12.029 -3.058 1.00 95.19 115 THR A C 1
ATOM 896 O O . THR A 1 115 ? -10.000 -11.779 -2.762 1.00 95.19 115 THR A O 1
ATOM 899 N N . VAL A 1 116 ? -8.194 -11.389 -4.034 1.00 88.12 116 VAL A N 1
ATOM 900 C CA . VAL A 1 116 ? -8.822 -10.407 -4.925 1.00 88.12 116 VAL A CA 1
ATOM 901 C C . VAL A 1 116 ? -8.597 -10.875 -6.357 1.00 88.12 116 VAL A C 1
ATOM 903 O O . VAL A 1 116 ? -7.454 -11.049 -6.774 1.00 88.12 116 VAL A O 1
ATOM 906 N N . ASN A 1 117 ? -9.681 -11.113 -7.101 1.00 86.25 117 ASN A N 1
ATOM 907 C CA . ASN A 1 117 ? -9.652 -11.600 -8.489 1.00 86.25 117 ASN A CA 1
ATOM 908 C C . ASN A 1 117 ? -8.751 -12.841 -8.670 1.00 86.25 117 ASN A C 1
ATOM 910 O O . ASN A 1 117 ? -7.870 -12.869 -9.529 1.00 86.25 117 ASN A O 1
ATOM 914 N N . GLY A 1 118 ? -8.911 -13.836 -7.790 1.00 88.81 118 GLY A N 1
ATOM 915 C CA . GLY A 1 118 ? -8.147 -15.091 -7.822 1.00 88.81 118 GLY A CA 1
ATOM 916 C C . GLY A 1 118 ? -6.682 -14.990 -7.373 1.00 88.81 118 GLY A C 1
ATOM 917 O O . GLY A 1 118 ? -5.980 -15.996 -7.367 1.00 88.81 118 GLY A O 1
ATOM 918 N N . LYS A 1 119 ? -6.199 -13.807 -6.968 1.00 91.75 119 LYS A N 1
ATOM 919 C CA . LYS A 1 119 ? -4.828 -13.607 -6.472 1.00 91.75 119 LYS A CA 1
ATOM 920 C C . LYS A 1 119 ? -4.817 -13.363 -4.972 1.00 91.75 119 LYS A C 1
ATOM 922 O O . LYS A 1 119 ? -5.638 -12.601 -4.465 1.00 91.75 119 LYS A O 1
ATOM 927 N N . LYS A 1 120 ? -3.879 -13.998 -4.268 1.00 95.81 120 LYS A N 1
ATOM 928 C CA . LYS A 1 120 ? -3.714 -13.848 -2.820 1.00 95.81 120 LYS A CA 1
ATOM 929 C C . LYS A 1 120 ? -2.928 -12.576 -2.506 1.00 95.81 120 LYS A C 1
ATOM 931 O O . LYS A 1 120 ? -1.966 -12.240 -3.191 1.00 95.81 120 LYS A O 1
ATOM 936 N N . TYR A 1 121 ? -3.332 -11.886 -1.450 1.00 97.69 121 TYR A N 1
ATOM 937 C CA . TYR A 1 121 ? -2.689 -10.679 -0.942 1.00 97.69 121 TYR A CA 1
ATOM 938 C C . TYR A 1 121 ? -2.628 -10.706 0.581 1.00 97.69 121 TYR A C 1
ATOM 940 O O . TYR A 1 121 ? -3.413 -11.394 1.241 1.00 97.69 121 TYR A O 1
ATOM 948 N N . ARG A 1 122 ? -1.723 -9.904 1.138 1.00 98.38 122 ARG A N 1
ATOM 949 C CA . ARG A 1 122 ? -1.656 -9.596 2.563 1.00 98.38 122 ARG A CA 1
ATOM 950 C C . ARG A 1 122 ? -1.666 -8.092 2.782 1.00 98.38 122 ARG A C 1
ATOM 952 O O . ARG A 1 122 ? -0.861 -7.380 2.188 1.00 98.38 122 ARG A O 1
ATOM 959 N N . LEU A 1 123 ? -2.552 -7.632 3.661 1.00 98.62 123 LEU A N 1
ATOM 960 C CA . LEU A 1 123 ? -2.595 -6.269 4.189 1.00 98.62 123 LEU A CA 1
ATOM 961 C C . LEU A 1 123 ? -2.168 -6.286 5.658 1.00 98.62 123 LEU A C 1
ATOM 963 O O . LEU A 1 123 ? -2.674 -7.098 6.433 1.00 98.62 123 LEU A O 1
ATOM 967 N N . ILE A 1 124 ? -1.259 -5.387 6.033 1.00 98.50 124 ILE A N 1
ATOM 968 C CA . ILE A 1 124 ? -0.778 -5.225 7.408 1.00 98.50 124 ILE A CA 1
ATOM 969 C C . ILE A 1 124 ? -1.165 -3.834 7.906 1.00 98.50 124 ILE A C 1
ATOM 971 O O . ILE A 1 124 ? -0.871 -2.817 7.268 1.00 98.50 124 ILE A O 1
ATOM 975 N N . ILE A 1 125 ? -1.812 -3.808 9.067 1.00 98.69 125 ILE A N 1
ATOM 976 C CA . ILE A 1 125 ? -2.274 -2.608 9.760 1.00 98.69 125 ILE A CA 1
ATOM 977 C C . ILE A 1 125 ? -1.657 -2.613 11.155 1.00 98.69 125 ILE A C 1
ATOM 979 O O . ILE A 1 125 ? -1.701 -3.630 11.846 1.00 98.69 125 ILE A O 1
ATOM 983 N N . LYS A 1 126 ? -1.060 -1.492 11.564 1.00 98.25 126 LYS A N 1
ATOM 984 C CA . LYS A 1 126 ? -0.516 -1.287 12.914 1.00 98.25 126 LYS A CA 1
ATOM 985 C C . LYS A 1 126 ? -0.935 0.089 13.410 1.00 98.25 126 LYS A C 1
ATOM 987 O O . LYS A 1 126 ? -0.789 1.055 12.665 1.00 98.25 126 LYS A O 1
ATOM 992 N N . LYS A 1 127 ? -1.426 0.194 14.649 1.00 97.12 127 LYS A N 1
ATOM 993 C CA . LYS A 1 127 ? -1.883 1.467 15.244 1.00 97.12 127 LYS A CA 1
ATOM 994 C C . LYS A 1 127 ? -2.835 2.237 14.308 1.00 97.12 127 LYS A C 1
ATOM 996 O O . LYS A 1 127 ? -2.638 3.418 14.041 1.00 97.12 127 LYS A O 1
ATOM 1001 N N . TYR A 1 128 ? -3.817 1.535 13.737 1.00 98.19 128 TYR A N 1
ATOM 1002 C CA . TYR A 1 128 ? -4.795 2.075 12.780 1.00 98.19 128 TYR A CA 1
ATOM 1003 C C . TYR A 1 128 ? -4.191 2.661 11.491 1.00 98.19 128 TYR A C 1
ATOM 1005 O O . TYR A 1 128 ? -4.838 3.419 10.771 1.00 98.19 128 TYR A O 1
ATOM 1013 N N . ARG A 1 129 ? -2.959 2.297 11.142 1.00 98.50 129 ARG A N 1
ATOM 1014 C CA . ARG A 1 129 ? -2.268 2.776 9.944 1.00 98.50 129 ARG A CA 1
ATOM 1015 C C . ARG A 1 129 ? -1.844 1.599 9.079 1.00 98.50 129 ARG A C 1
ATOM 1017 O O . ARG A 1 129 ? -1.279 0.626 9.578 1.00 98.50 129 ARG A O 1
ATOM 1024 N N . ILE A 1 130 ? -2.097 1.693 7.776 1.00 98.75 130 ILE A N 1
ATOM 1025 C CA . ILE A 1 130 ? -1.577 0.723 6.809 1.00 98.75 130 ILE A CA 1
ATOM 1026 C C . ILE A 1 130 ? -0.052 0.827 6.794 1.00 98.75 130 ILE A C 1
ATOM 1028 O O . ILE A 1 130 ? 0.492 1.919 6.635 1.00 98.75 130 ILE A O 1
ATOM 1032 N N . THR A 1 131 ? 0.641 -0.297 6.947 1.00 98.00 131 THR A N 1
ATOM 1033 C CA . THR A 1 131 ? 2.111 -0.342 6.888 1.00 98.00 131 THR A CA 1
ATOM 1034 C C . THR A 1 131 ? 2.617 -1.060 5.647 1.00 98.00 131 THR A C 1
ATOM 1036 O O . THR A 1 131 ? 3.661 -0.691 5.115 1.00 98.00 131 THR A O 1
ATOM 1039 N N . SER A 1 132 ? 1.883 -2.063 5.161 1.00 97.69 132 SER A N 1
ATOM 1040 C CA . SER A 1 132 ? 2.250 -2.806 3.960 1.00 97.69 132 SER A CA 1
ATOM 1041 C C . SER A 1 132 ? 1.033 -3.467 3.318 1.00 97.69 132 SER A C 1
ATOM 1043 O O . SER A 1 132 ? 0.094 -3.867 4.006 1.00 97.69 132 SER A O 1
ATOM 1045 N N . PHE A 1 133 ? 1.068 -3.598 1.997 1.00 98.44 133 PHE A N 1
ATOM 1046 C CA . PHE A 1 133 ? 0.107 -4.352 1.204 1.00 98.44 133 PHE A CA 1
ATOM 1047 C C . PHE A 1 133 ? 0.846 -4.980 0.028 1.00 98.44 133 PHE A C 1
ATOM 1049 O O . PHE A 1 133 ? 1.501 -4.263 -0.729 1.00 98.44 133 PHE A O 1
ATOM 1056 N N . TYR A 1 134 ? 0.772 -6.300 -0.115 1.00 97.19 134 TYR A N 1
ATOM 1057 C CA . TYR A 1 134 ? 1.528 -7.013 -1.143 1.00 97.19 134 TYR A CA 1
ATOM 1058 C C . TYR A 1 134 ? 0.878 -8.344 -1.539 1.00 97.19 134 TYR A C 1
ATOM 1060 O O . TYR A 1 134 ? 0.110 -8.910 -0.757 1.00 97.19 134 TYR A O 1
ATOM 1068 N N . PRO A 1 135 ? 1.155 -8.859 -2.749 1.00 95.69 135 PRO A N 1
ATOM 1069 C CA . PRO A 1 135 ? 0.703 -10.188 -3.178 1.00 95.69 135 PRO A CA 1
ATOM 1070 C C . PRO A 1 135 ? 1.344 -11.310 -2.354 1.00 95.69 135 PRO A C 1
ATOM 1072 O O . PRO A 1 135 ? 2.439 -11.129 -1.838 1.00 95.69 135 PRO A O 1
ATOM 1075 N N . ARG A 1 136 ? 0.707 -12.471 -2.232 1.00 90.69 136 ARG A N 1
ATOM 1076 C CA . ARG A 1 136 ? 1.301 -13.664 -1.605 1.00 90.69 136 ARG A CA 1
ATOM 1077 C C . ARG A 1 136 ? 1.515 -14.778 -2.610 1.00 90.69 136 ARG A C 1
ATOM 1079 O O . ARG A 1 136 ? 0.692 -14.875 -3.547 1.00 90.69 136 ARG A O 1
#

pLDDT: mean 93.58, std 8.92, range [40.59, 98.75]

Foldseek 3Di:
DDQDWFWDADPNATWTGGPPDTFHADDLVVLCVLCVVPDKDWADLDDPATAIDDSVLLSVACCAAARNHDHRHHPFHHDDNPDDSVNVVVVVNVQCNVCSVVCVVVCQFDWDWDDDPNWIKIWTTDNSYTNYIHTD

Organism: NCBI:txid264697

Sequence (136 aa):
MGIVLRVVLIGGKPAVKYGSKIYKKVPKSTVTNALKNFKSKKMSIGGSNKVLLDKSAMKHILERHHPKYWTGYQDKTMFNPKLSINDIQNMIVKIVGNNKAKIKSGNGYAEINTTVNGKKYRLIIKKYRITSFYPR

Secondary structure (DSSP, 8-state):
----EEEEEETTEEEEEETTEEEE---HHHHHHHTTTPPPEEEEEETTEEEEE-HHHHHHHHHHH-GGG--S--S-----TT--HHHHHHHHHHHHHHTHHHHHHTTT-EEEEEEETTEEEEEEEETTEEEEEEE-